Protein AF-A0A1S2M537-F1 (afdb_monomer)

InterPro domains:
  IPR012902 Prokaryotic N-terminal methylation site [PF07963] (6-30)
  IPR012902 Prokaryotic N-terminal methylation site [PS00409] (9-29)
  IPR012902 Prokaryotic N-terminal methylation site [TIGR02532] (8-31)
  IPR045584 Pilin-like [SSF54523] (12-102)

Sequence (146 aa):
MRKLLKNQKGLTLIELLAVIVILGIIAAIAVPSIGGIISKTEDKAIVAEAIQIINAAKLDRAANGAAMKWTHTGKDNSRKLEEYLEKVDQNNTNYTVTRNGVEFSISGHPAVQKIGGTVDGSVTEKELNDFARDGKKKESDPDPND

Radius of gyration: 25.84 Å; Cα contacts (8 Å, |Δi|>4): 159; chains: 1; bounding box: 63×73×62 Å

pLDDT: mean 80.35, std 13.06, range [47.56, 96.19]

Secondary structure (DSSP, 8-state):
---------PPPHHHHHHHHHHHHHHHHHHHHHHHHHHHHHHHHHHHHHHHHHHHHHHHHHHHHS--SEEEEETTEEES-GGGTSS----S---EEEEEETTEEEEESSTHHHHTT--TT-EEEHHHHHHHHHH-PPPPPPPPTT-

Mean predicted aligned error: 11.14 Å

Organism: NCBI:txid472963

Foldseek 3Di:
DDDPPDPPPDDDVVNVVVVVVVVVVCCVVVVVVVVVVVVLVVLLVLLVLVLQLQVLVVVCCVVVPDDFKWWQAAVDTPDPSVVSDDCPPPPGQTKMWGHDPHKIKMASRPNCVSLPHDNRDIDISVSSVCCNPPVHHDDDDPDPVD

Structure (mmCIF, N/CA/C/O backbone):
data_AF-A0A1S2M537-F1
#
_entry.id   AF-A0A1S2M537-F1
#
loop_
_atom_site.group_PDB
_atom_site.id
_atom_site.type_symbol
_atom_site.label_atom_id
_atom_site.label_alt_id
_atom_site.label_comp_id
_atom_site.label_asym_id
_atom_site.label_entity_id
_atom_site.label_seq_id
_atom_site.pdbx_PDB_ins_code
_atom_site.Cartn_x
_atom_site.Cartn_y
_atom_site.Cartn_z
_atom_site.occupancy
_atom_site.B_iso_or_equiv
_atom_site.auth_seq_id
_atom_site.auth_comp_id
_atom_site.auth_asym_id
_atom_site.auth_atom_id
_atom_site.pdbx_PDB_model_num
ATOM 1 N N . MET A 1 1 ? -46.185 45.364 28.331 1.00 47.56 1 MET A N 1
ATOM 2 C CA . MET A 1 1 ? -44.981 44.529 28.109 1.00 47.56 1 MET A CA 1
ATOM 3 C C . MET A 1 1 ? -45.239 43.122 28.639 1.00 47.56 1 MET A C 1
ATOM 5 O O . MET A 1 1 ? -45.442 42.970 29.836 1.00 47.56 1 MET A O 1
ATOM 9 N N . ARG A 1 2 ? -45.311 42.109 27.765 1.00 52.41 2 ARG A N 1
ATOM 10 C CA . ARG A 1 2 ? -45.508 40.701 28.155 1.00 52.41 2 ARG A CA 1
ATOM 11 C C . ARG A 1 2 ? -44.173 40.115 28.633 1.00 52.41 2 ARG A C 1
ATOM 13 O O . ARG A 1 2 ? -43.236 40.034 27.848 1.00 52.41 2 ARG A O 1
ATOM 20 N N . LYS A 1 3 ? -44.084 39.710 29.904 1.00 58.03 3 LYS A N 1
ATOM 21 C CA . LYS A 1 3 ? -42.948 38.935 30.427 1.00 58.03 3 LYS A CA 1
ATOM 22 C C . LYS A 1 3 ? -43.121 37.471 30.019 1.00 58.03 3 LYS A C 1
ATOM 24 O O . LYS A 1 3 ? -43.961 36.769 30.572 1.00 58.03 3 LYS A O 1
ATOM 29 N N . LEU A 1 4 ? -42.331 37.024 29.046 1.00 65.38 4 LEU A N 1
ATOM 30 C CA . LEU A 1 4 ? -42.136 35.606 28.745 1.00 65.38 4 LEU A CA 1
ATOM 31 C C . LEU A 1 4 ? -41.248 35.008 29.844 1.00 65.38 4 LEU A C 1
ATOM 33 O O . LEU A 1 4 ? -40.023 35.032 29.751 1.00 65.38 4 LEU A O 1
ATOM 37 N N . LEU A 1 5 ? -41.862 34.522 30.920 1.00 64.81 5 LEU A N 1
ATOM 38 C CA . LEU A 1 5 ? -41.173 33.726 31.933 1.00 64.81 5 LEU A CA 1
ATOM 39 C C . LEU A 1 5 ? -40.848 32.362 31.307 1.00 64.81 5 LEU A C 1
ATOM 41 O O . LEU A 1 5 ? -41.714 31.502 31.168 1.00 64.81 5 LEU A O 1
ATOM 45 N N . LYS A 1 6 ? -39.602 32.199 30.851 1.00 64.75 6 LYS A N 1
ATOM 46 C CA . LYS A 1 6 ? -39.071 30.925 30.357 1.00 64.75 6 LYS A CA 1
ATOM 47 C C . LYS A 1 6 ? -39.095 29.899 31.494 1.00 64.75 6 LYS A C 1
ATOM 49 O O . LYS A 1 6 ? -38.317 30.004 32.438 1.00 64.75 6 LYS A O 1
ATOM 54 N N . ASN A 1 7 ? -39.951 28.889 31.362 1.00 63.91 7 ASN A N 1
ATOM 55 C CA . ASN A 1 7 ? -39.901 27.664 32.157 1.00 63.91 7 ASN A CA 1
ATOM 56 C C . ASN A 1 7 ? -38.645 26.866 31.778 1.00 63.91 7 ASN A C 1
ATOM 58 O O . ASN A 1 7 ? -38.690 25.991 30.917 1.00 63.91 7 ASN A O 1
ATOM 62 N N . GLN A 1 8 ? -37.526 27.157 32.434 1.00 64.62 8 GLN A N 1
ATOM 63 C CA . GLN A 1 8 ? -36.365 26.269 32.468 1.00 64.62 8 GLN A CA 1
ATOM 64 C C . GLN A 1 8 ? -36.690 25.145 33.464 1.00 64.62 8 GLN A C 1
ATOM 66 O O . GLN A 1 8 ? -36.257 25.175 34.614 1.00 64.62 8 GLN A O 1
ATOM 71 N N . LYS A 1 9 ? -37.545 24.195 33.062 1.00 66.50 9 LYS A N 1
ATOM 72 C CA . LYS A 1 9 ? -37.724 22.951 33.819 1.00 66.50 9 LYS A CA 1
ATOM 73 C C . LYS A 1 9 ? -36.385 22.215 33.764 1.00 66.50 9 LYS A C 1
ATOM 75 O O . LYS A 1 9 ? -35.942 21.841 32.683 1.00 66.50 9 LYS A O 1
ATOM 80 N N . GLY A 1 10 ? -35.712 22.127 34.908 1.00 69.62 10 GLY A N 1
ATOM 81 C CA . GLY A 1 10 ? -34.400 21.506 35.023 1.00 69.62 10 GLY A CA 1
ATOM 82 C C . GLY A 1 10 ? -34.462 20.044 34.605 1.00 69.62 10 GLY A C 1
ATOM 83 O O . GLY A 1 10 ? -35.327 19.306 35.074 1.00 69.62 10 GLY A O 1
ATOM 84 N N . LEU A 1 11 ? -33.546 19.653 33.721 1.00 72.69 11 LEU A N 1
ATOM 85 C CA . LEU A 1 11 ? -33.248 18.253 33.453 1.00 72.69 11 LEU A CA 1
ATOM 86 C C . LEU A 1 11 ? -32.901 17.583 34.780 1.00 72.69 11 LEU A C 1
ATOM 88 O O . LEU A 1 11 ? -32.118 18.114 35.574 1.00 72.69 11 LEU A O 1
ATOM 92 N N . THR A 1 12 ? -33.505 16.435 35.039 1.00 87.25 12 THR A N 1
ATOM 93 C CA . THR A 1 12 ? -33.210 15.681 36.254 1.00 87.25 12 THR A CA 1
ATOM 94 C C . THR A 1 12 ? -31.877 14.947 36.088 1.00 87.25 12 THR A C 1
ATOM 96 O O . THR A 1 12 ? -31.519 14.522 34.989 1.00 87.25 12 THR A O 1
ATOM 99 N N . LEU A 1 13 ? -31.112 14.773 37.173 1.00 84.62 13 LEU A N 1
ATOM 100 C CA . LEU A 1 13 ? -29.830 14.048 37.112 1.00 84.62 13 LEU A CA 1
ATOM 101 C C . LEU A 1 13 ? -29.997 12.619 36.570 1.00 84.62 13 LEU A C 1
ATOM 103 O O . LEU A 1 13 ? -29.095 12.108 35.915 1.00 84.62 13 LEU A O 1
ATOM 107 N N . ILE A 1 14 ? -31.156 11.995 36.804 1.00 89.19 14 ILE A N 1
ATOM 108 C CA . ILE A 1 14 ? -31.469 10.648 36.318 1.00 89.19 14 ILE A CA 1
ATOM 109 C C . ILE A 1 14 ? -31.624 10.590 34.792 1.00 89.19 14 ILE A C 1
ATOM 111 O O . ILE A 1 14 ? -31.182 9.622 34.177 1.00 89.19 14 ILE A O 1
ATOM 115 N N . GLU A 1 15 ? -32.179 11.629 34.163 1.00 87.12 15 GLU A N 1
ATOM 116 C CA . GLU A 1 15 ? -32.282 11.703 32.700 1.00 87.12 15 GLU A CA 1
ATOM 117 C C . GLU A 1 15 ? -30.897 11.815 32.060 1.00 87.12 15 GLU A C 1
ATOM 119 O O . GLU A 1 15 ? -30.605 11.111 31.096 1.00 87.12 15 GLU A O 1
ATOM 124 N N . LEU A 1 16 ? -30.008 12.633 32.634 1.00 90.00 16 LEU A N 1
ATOM 125 C CA . LEU A 1 16 ? -28.621 12.714 32.170 1.00 90.00 16 LEU A CA 1
ATOM 126 C C . LEU A 1 16 ? -27.849 11.415 32.439 1.00 90.00 16 LEU A C 1
ATOM 128 O O . LEU A 1 16 ? -27.062 10.991 31.592 1.00 90.00 16 LEU A O 1
ATOM 132 N N . LEU A 1 17 ? -28.109 10.751 33.570 1.00 92.06 17 LEU A N 1
ATOM 133 C CA . LEU A 1 17 ? -27.485 9.476 33.924 1.00 92.06 17 LEU A CA 1
ATOM 134 C C . LEU A 1 17 ? -27.846 8.367 32.926 1.00 92.06 17 LEU A C 1
ATOM 136 O O . LEU A 1 17 ? -26.967 7.640 32.467 1.00 92.06 17 LEU A O 1
ATOM 140 N N . ALA A 1 18 ? -29.121 8.251 32.552 1.00 92.94 18 ALA A N 1
ATOM 141 C CA . ALA A 1 18 ? -29.563 7.246 31.588 1.00 92.94 18 ALA A CA 1
ATOM 142 C C . ALA A 1 18 ? -28.876 7.421 30.220 1.00 92.94 18 ALA A C 1
ATOM 144 O O . ALA A 1 18 ? -28.450 6.439 29.610 1.00 92.94 18 ALA A O 1
ATOM 145 N N . VAL A 1 19 ? -28.696 8.666 29.763 1.00 94.00 19 VAL A N 1
ATOM 146 C CA . VAL A 1 19 ? -28.034 8.966 28.484 1.00 94.00 19 VAL A CA 1
ATOM 147 C C . VAL A 1 19 ? -26.562 8.555 28.503 1.00 94.00 19 VAL A C 1
ATOM 149 O O . VAL A 1 19 ? -26.112 7.882 27.576 1.00 94.00 19 VAL A O 1
ATOM 152 N N . ILE A 1 20 ? -25.807 8.904 29.551 1.00 94.31 20 ILE A N 1
ATOM 153 C CA . ILE A 1 20 ? -24.379 8.550 29.614 1.00 94.31 20 ILE A CA 1
ATOM 154 C C . ILE A 1 20 ? -24.157 7.039 29.733 1.00 94.31 20 ILE A C 1
ATOM 156 O O . ILE A 1 20 ? -23.187 6.529 29.179 1.00 94.31 20 ILE A O 1
ATOM 160 N N . VAL A 1 21 ? -25.069 6.309 30.387 1.00 95.81 21 VAL A N 1
ATOM 161 C CA . VAL A 1 21 ? -25.016 4.840 30.463 1.00 95.81 21 VAL A CA 1
ATOM 162 C C . VAL A 1 21 ? -25.194 4.227 29.075 1.00 95.81 21 VAL A C 1
ATOM 164 O O . VAL A 1 21 ? -24.395 3.384 28.672 1.00 95.81 21 VAL A O 1
ATOM 167 N N . ILE A 1 22 ? -26.195 4.680 28.313 1.00 96.19 22 ILE A N 1
ATOM 168 C CA . ILE A 1 22 ? -26.430 4.193 26.947 1.00 96.19 22 ILE A CA 1
ATOM 169 C C . ILE A 1 22 ? -25.237 4.533 26.038 1.00 96.19 22 ILE A C 1
ATOM 171 O O . ILE A 1 22 ? -24.748 3.657 25.324 1.00 96.19 22 ILE A O 1
ATOM 175 N N . LEU A 1 23 ? -24.718 5.768 26.099 1.00 95.56 23 LEU A N 1
ATOM 176 C CA . LEU A 1 23 ? -23.523 6.170 25.345 1.00 95.56 23 LEU A CA 1
ATOM 177 C C . LEU A 1 23 ? -22.294 5.330 25.724 1.00 95.56 23 LEU A C 1
ATOM 179 O O . LEU A 1 23 ? -21.528 4.955 24.839 1.00 95.56 23 LEU A O 1
ATOM 183 N N . GLY A 1 24 ? -22.128 4.989 27.005 1.00 96.06 24 GLY A N 1
ATOM 184 C CA . GLY A 1 24 ? -21.046 4.132 27.490 1.00 96.06 24 GLY A CA 1
ATOM 185 C C . GLY A 1 24 ? -21.098 2.715 26.915 1.00 96.06 24 GLY A C 1
ATOM 186 O O . GLY A 1 24 ? -20.076 2.201 26.466 1.00 96.06 24 GLY A O 1
ATOM 187 N N . ILE A 1 25 ? -22.288 2.105 26.857 1.00 95.75 25 ILE A N 1
ATOM 188 C CA . ILE A 1 25 ? -22.478 0.768 26.267 1.00 95.75 25 ILE A CA 1
ATOM 189 C C . ILE A 1 25 ? -22.177 0.789 24.762 1.00 95.75 25 ILE A C 1
ATOM 191 O O . ILE A 1 25 ? -21.454 -0.076 24.267 1.00 95.75 25 ILE A O 1
ATOM 195 N N . ILE A 1 26 ? -22.688 1.791 24.035 1.00 94.56 26 ILE A N 1
ATOM 196 C CA . ILE A 1 26 ? -22.423 1.944 22.595 1.00 94.56 26 ILE A CA 1
ATOM 197 C C . ILE A 1 26 ? -20.922 2.140 22.348 1.00 94.56 26 ILE A C 1
ATOM 199 O O . ILE A 1 26 ? -20.349 1.467 21.491 1.00 94.56 26 ILE A O 1
ATOM 203 N N . ALA A 1 27 ? 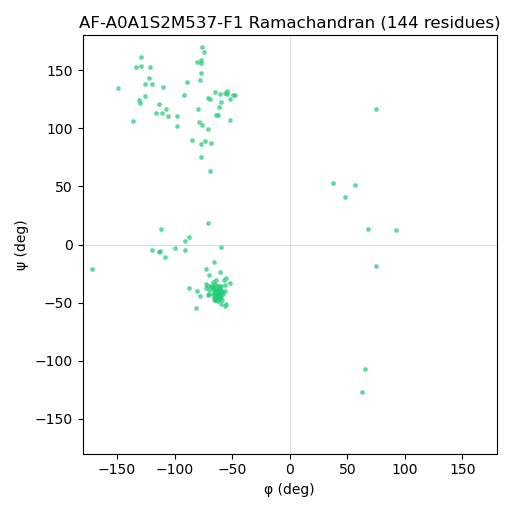-20.267 3.016 23.117 1.00 91.75 27 ALA A N 1
ATOM 204 C CA . ALA A 1 27 ? -18.839 3.288 22.983 1.00 91.75 27 ALA A CA 1
ATOM 205 C C . ALA A 1 27 ? -17.983 2.035 23.237 1.00 91.75 27 ALA A C 1
ATOM 207 O O . ALA A 1 27 ? -17.038 1.785 22.488 1.00 91.75 27 ALA A O 1
ATOM 208 N N . ALA A 1 28 ? -18.340 1.215 24.231 1.00 91.56 28 ALA A N 1
ATOM 209 C CA . ALA A 1 28 ? -17.612 -0.009 24.563 1.00 91.56 28 ALA A CA 1
ATOM 210 C C . ALA A 1 28 ? -17.555 -1.023 23.402 1.00 91.56 28 ALA A C 1
ATOM 212 O O . ALA A 1 28 ? -16.533 -1.680 23.219 1.00 91.56 28 ALA A O 1
ATOM 213 N N . ILE A 1 29 ? -18.617 -1.133 22.593 1.00 89.62 29 ILE A N 1
ATOM 214 C CA . ILE A 1 29 ? -18.672 -2.048 21.435 1.00 89.62 29 ILE A CA 1
ATOM 215 C C . ILE A 1 29 ? -18.101 -1.384 20.169 1.00 89.62 29 ILE A C 1
ATOM 217 O O . ILE A 1 29 ? -17.435 -2.031 19.353 1.00 89.62 29 ILE A O 1
ATOM 221 N N . ALA A 1 30 ? -18.351 -0.084 19.995 1.00 85.00 30 ALA A N 1
ATOM 222 C CA . ALA A 1 30 ? -17.973 0.649 18.791 1.00 85.00 30 ALA A CA 1
ATOM 223 C C . ALA A 1 30 ? -16.454 0.858 18.668 1.00 85.00 30 ALA A C 1
ATOM 225 O O . ALA A 1 30 ? -15.896 0.644 17.592 1.00 85.00 30 ALA A O 1
ATOM 226 N N . VAL A 1 31 ? -15.770 1.232 19.756 1.00 83.94 31 VAL A N 1
ATOM 227 C CA . VAL A 1 31 ? -14.328 1.547 19.751 1.00 83.94 31 VAL A CA 1
ATOM 228 C C . VAL A 1 31 ? -13.450 0.400 19.216 1.00 83.94 31 VAL A C 1
ATOM 230 O O . VAL A 1 31 ? -12.691 0.650 18.276 1.00 83.94 31 VAL A O 1
ATOM 233 N N . PRO A 1 32 ? -13.541 -0.850 19.720 1.00 82.38 32 PRO A N 1
ATOM 234 C CA . PRO A 1 32 ? -12.703 -1.940 19.209 1.00 82.38 32 PRO A CA 1
ATOM 235 C C . PRO A 1 32 ? -12.997 -2.282 17.739 1.00 82.38 32 PRO A C 1
ATOM 237 O O . PRO A 1 32 ? -12.090 -2.666 17.002 1.00 82.38 32 PRO A O 1
ATOM 240 N N . SER A 1 33 ? -14.240 -2.096 17.285 1.00 79.44 33 SER A N 1
ATOM 241 C CA . SER A 1 33 ? -14.658 -2.412 15.913 1.00 79.44 33 SER A CA 1
ATOM 242 C C . SER A 1 33 ? -14.116 -1.416 14.878 1.00 79.44 33 SER A C 1
ATOM 244 O O . SER A 1 33 ? -13.788 -1.802 13.757 1.00 79.44 33 SER A O 1
ATOM 246 N N . ILE A 1 34 ? -13.984 -0.137 15.246 1.00 81.69 34 ILE A N 1
ATOM 247 C CA . ILE A 1 34 ? -13.518 0.930 14.347 1.00 81.69 34 ILE A CA 1
ATOM 248 C C . ILE A 1 34 ? -12.010 0.813 14.066 1.00 81.69 34 ILE A C 1
ATOM 250 O O . ILE A 1 34 ? -11.586 0.998 12.925 1.00 81.69 34 ILE A O 1
ATOM 254 N N . GLY A 1 35 ? -11.199 0.432 15.061 1.00 80.94 35 GLY A N 1
ATOM 255 C CA . GLY A 1 35 ? -9.741 0.336 14.905 1.00 80.94 35 GLY A CA 1
ATOM 256 C C . GLY A 1 35 ? -9.293 -0.653 13.819 1.00 80.94 35 GLY A C 1
ATOM 257 O O . GLY A 1 35 ? -8.419 -0.339 13.015 1.00 80.94 35 GLY A O 1
ATOM 258 N N . GLY A 1 36 ? -9.935 -1.823 13.733 1.00 81.00 36 GLY A N 1
ATOM 259 C CA . GLY A 1 36 ? -9.608 -2.833 12.716 1.00 81.00 36 GLY A CA 1
ATOM 260 C C . GLY A 1 36 ? -10.064 -2.481 11.293 1.00 81.00 36 GLY A C 1
ATOM 261 O O . GLY A 1 36 ? -9.540 -3.031 10.326 1.00 81.00 36 GLY A O 1
ATOM 262 N N . ILE A 1 37 ? -11.047 -1.586 11.143 1.00 83.31 37 ILE A N 1
ATOM 263 C CA . ILE A 1 37 ? -11.505 -1.097 9.832 1.00 83.31 37 ILE A CA 1
ATOM 264 C C . ILE A 1 37 ? -10.564 -0.002 9.326 1.00 83.31 37 ILE A C 1
ATOM 266 O O . ILE A 1 37 ? -10.227 0.011 8.140 1.00 83.31 37 ILE A O 1
ATOM 270 N N . ILE A 1 38 ? -10.114 0.882 10.222 1.00 84.31 38 ILE A N 1
ATOM 271 C CA . ILE A 1 38 ? -9.154 1.942 9.898 1.00 84.31 38 ILE A CA 1
ATOM 272 C C . ILE A 1 38 ? -7.856 1.328 9.373 1.00 84.31 38 ILE A C 1
ATOM 274 O O . ILE A 1 38 ? -7.461 1.657 8.260 1.00 84.31 38 ILE A O 1
ATOM 278 N N . SER A 1 39 ? -7.266 0.361 10.084 1.00 85.56 39 SER A N 1
ATOM 279 C CA . SER A 1 39 ? -6.004 -0.260 9.653 1.00 85.56 39 SER A CA 1
ATOM 280 C C . SER A 1 39 ? -6.103 -0.930 8.278 1.00 85.56 39 SER A C 1
ATOM 282 O O . SER A 1 39 ? -5.227 -0.762 7.437 1.00 85.56 39 SER A O 1
ATOM 284 N N . LYS A 1 40 ? -7.211 -1.625 7.988 1.00 85.81 40 LYS A N 1
ATOM 285 C CA . LYS A 1 40 ? -7.461 -2.204 6.655 1.00 85.81 40 LYS A CA 1
ATOM 286 C C . LYS A 1 40 ? -7.621 -1.140 5.570 1.00 85.81 40 LYS A C 1
ATOM 288 O O . LYS A 1 40 ? -7.269 -1.386 4.420 1.00 85.81 40 LYS A O 1
ATOM 293 N N . THR A 1 41 ? -8.202 0.006 5.913 1.00 87.62 41 THR A N 1
ATOM 294 C CA . THR A 1 41 ? -8.371 1.130 4.985 1.00 87.62 41 THR A CA 1
ATOM 295 C C . THR A 1 41 ? -7.022 1.777 4.682 1.00 87.62 41 THR A C 1
ATOM 297 O O . THR A 1 41 ? -6.727 2.025 3.516 1.00 87.62 41 THR A O 1
ATOM 300 N N . GLU A 1 42 ? -6.180 1.964 5.699 1.00 88.12 42 GLU A N 1
ATOM 301 C CA . GLU A 1 42 ? -4.801 2.446 5.552 1.00 88.12 42 GLU A CA 1
ATOM 302 C C . GLU A 1 42 ? -3.956 1.486 4.707 1.00 88.12 42 GLU A C 1
ATOM 304 O O . GLU A 1 42 ? -3.317 1.911 3.748 1.00 88.12 42 GLU A O 1
ATOM 309 N N . ASP A 1 43 ? -4.014 0.179 4.981 1.00 89.19 43 ASP A N 1
ATOM 310 C CA . ASP A 1 43 ? -3.281 -0.830 4.208 1.00 89.19 43 ASP A CA 1
ATOM 311 C C . ASP A 1 43 ? -3.689 -0.816 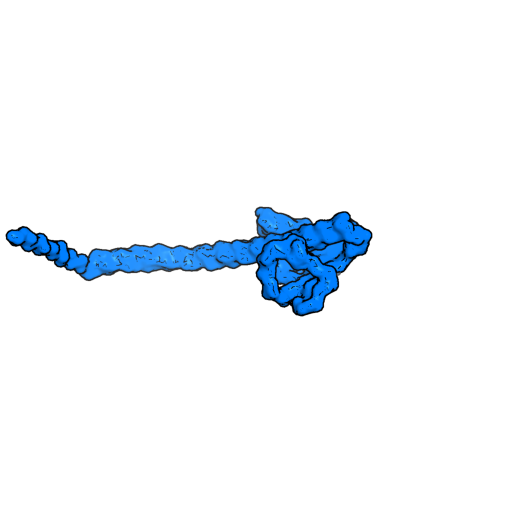2.724 1.00 89.19 43 ASP A C 1
ATOM 313 O O . ASP A 1 43 ? -2.839 -0.886 1.835 1.00 89.19 43 ASP A O 1
ATOM 317 N N . LYS A 1 44 ? -4.991 -0.682 2.437 1.00 88.94 44 LYS A N 1
ATOM 318 C CA . LYS A 1 44 ? -5.494 -0.548 1.062 1.00 88.94 44 LYS A CA 1
ATOM 319 C C . LYS A 1 44 ? -5.046 0.751 0.399 1.00 88.94 44 LYS A C 1
ATOM 321 O O . LYS A 1 44 ? -4.752 0.727 -0.794 1.00 88.94 44 LYS A O 1
ATOM 326 N N . ALA A 1 45 ? -4.986 1.857 1.140 1.00 89.00 45 ALA A N 1
ATOM 327 C CA . ALA A 1 45 ? -4.501 3.132 0.622 1.00 89.00 45 ALA A CA 1
ATOM 328 C C . ALA A 1 45 ? -3.019 3.040 0.222 1.00 89.00 45 ALA A C 1
ATOM 330 O O . ALA A 1 45 ? -2.674 3.400 -0.900 1.00 89.00 45 ALA A O 1
ATOM 331 N N . ILE A 1 46 ? -2.181 2.443 1.077 1.00 89.44 46 ILE A N 1
ATOM 332 C CA . ILE A 1 46 ? -0.753 2.199 0.805 1.00 89.44 46 ILE A CA 1
ATOM 333 C C . ILE A 1 46 ? -0.564 1.318 -0.442 1.00 89.44 46 ILE A C 1
ATOM 335 O O . ILE A 1 46 ? 0.328 1.544 -1.259 1.00 89.44 46 ILE A O 1
ATOM 339 N N . VAL A 1 47 ? -1.390 0.283 -0.616 1.00 90.69 47 VAL A N 1
ATOM 340 C CA . VAL A 1 47 ? -1.314 -0.578 -1.808 1.00 90.69 47 VAL A CA 1
ATOM 341 C C . VAL A 1 47 ? -1.784 0.157 -3.065 1.00 90.69 47 VAL A C 1
ATOM 343 O O . VAL A 1 47 ? -1.164 0.019 -4.120 1.00 90.69 47 VAL A O 1
ATOM 346 N N . ALA A 1 48 ? -2.836 0.970 -2.967 1.00 90.12 48 ALA A N 1
ATOM 347 C CA . ALA A 1 48 ? -3.309 1.789 -4.079 1.00 90.12 48 ALA A CA 1
ATOM 348 C C . ALA A 1 48 ? -2.249 2.806 -4.533 1.00 90.12 48 ALA A C 1
ATOM 350 O O . ALA A 1 48 ? -2.054 2.986 -5.733 1.00 90.12 48 ALA A O 1
ATOM 351 N N . GLU A 1 49 ? -1.527 3.410 -3.592 1.00 88.75 49 GLU A N 1
ATOM 352 C CA . GLU A 1 49 ? -0.391 4.293 -3.864 1.00 88.75 49 GLU A CA 1
ATOM 353 C C . GLU A 1 49 ? 0.708 3.571 -4.659 1.00 88.75 49 GLU A C 1
ATOM 355 O O . GLU A 1 49 ? 1.129 4.046 -5.713 1.00 88.75 49 GLU A O 1
ATOM 360 N N . ALA A 1 50 ? 1.100 2.364 -4.240 1.00 89.88 50 ALA A N 1
ATOM 361 C CA . ALA A 1 50 ? 2.077 1.558 -4.974 1.00 89.88 50 ALA A CA 1
ATOM 362 C C . ALA A 1 50 ? 1.636 1.253 -6.420 1.00 89.88 50 ALA A C 1
ATOM 364 O O . ALA A 1 50 ? 2.446 1.314 -7.348 1.00 89.88 50 ALA A O 1
ATOM 365 N N . ILE A 1 51 ? 0.346 0.966 -6.633 1.00 91.56 51 ILE A N 1
ATOM 366 C CA . ILE A 1 51 ? -0.227 0.752 -7.972 1.00 91.56 51 ILE A CA 1
ATOM 367 C C . ILE A 1 51 ? -0.158 2.040 -8.806 1.00 91.56 51 ILE A C 1
ATOM 369 O O . ILE A 1 51 ? 0.197 1.991 -9.985 1.00 91.56 51 ILE A O 1
ATOM 373 N N . GLN A 1 52 ? -0.453 3.201 -8.215 1.00 90.31 52 GLN A N 1
ATOM 374 C CA . GLN A 1 52 ? -0.329 4.495 -8.895 1.00 90.31 52 GLN A CA 1
ATOM 375 C C . GLN A 1 52 ? 1.119 4.780 -9.312 1.00 90.31 52 GLN A C 1
ATOM 377 O O . GLN A 1 52 ? 1.351 5.176 -10.454 1.00 90.31 52 GLN A O 1
ATOM 382 N N . ILE A 1 53 ? 2.094 4.496 -8.444 1.00 89.44 53 ILE A N 1
ATOM 383 C CA . ILE A 1 53 ? 3.529 4.625 -8.744 1.00 89.44 53 ILE A CA 1
ATOM 384 C C . ILE A 1 53 ? 3.928 3.729 -9.929 1.00 89.44 53 ILE A C 1
ATOM 386 O O . ILE A 1 53 ? 4.609 4.180 -10.854 1.00 89.44 53 ILE A O 1
ATOM 390 N N . ILE A 1 54 ? 3.468 2.474 -9.959 1.00 90.94 54 ILE A N 1
ATOM 391 C CA . ILE A 1 54 ? 3.705 1.568 -11.095 1.00 90.94 54 ILE A CA 1
ATOM 392 C C . ILE A 1 54 ? 3.056 2.108 -12.379 1.00 90.94 54 ILE A C 1
ATOM 394 O O . ILE A 1 54 ? 3.669 2.061 -13.448 1.00 90.94 54 ILE A O 1
ATOM 398 N N . ASN A 1 55 ? 1.842 2.654 -12.297 1.00 91.38 55 ASN A N 1
ATOM 399 C CA . ASN A 1 55 ? 1.159 3.244 -13.449 1.00 91.38 55 ASN A CA 1
ATOM 400 C C . ASN A 1 55 ? 1.894 4.475 -13.993 1.00 91.38 55 ASN A C 1
ATOM 402 O O . ASN A 1 55 ? 2.020 4.615 -15.211 1.00 91.38 55 ASN A O 1
ATOM 406 N N . ALA A 1 56 ? 2.452 5.315 -13.122 1.00 88.88 56 ALA A N 1
ATOM 407 C CA . ALA A 1 56 ? 3.321 6.416 -13.524 1.00 88.88 56 ALA A CA 1
ATOM 408 C C . ALA A 1 56 ? 4.571 5.904 -14.259 1.00 88.88 56 ALA A C 1
ATOM 410 O O . ALA A 1 56 ? 4.913 6.412 -15.326 1.00 88.88 56 ALA A O 1
ATOM 411 N N . ALA A 1 57 ? 5.215 4.845 -13.754 1.00 89.38 57 ALA A N 1
ATOM 412 C CA . ALA A 1 57 ? 6.362 4.221 -14.421 1.00 89.38 57 ALA A CA 1
ATOM 413 C C . ALA A 1 57 ? 6.004 3.648 -15.801 1.00 89.38 57 ALA A C 1
ATOM 415 O O . ALA A 1 57 ? 6.763 3.786 -16.763 1.00 89.38 57 ALA A O 1
ATOM 416 N N . LYS A 1 58 ? 4.820 3.043 -15.937 1.00 90.12 58 LYS A N 1
ATOM 417 C CA . LYS A 1 58 ? 4.299 2.588 -17.232 1.00 90.12 58 LYS A CA 1
ATOM 418 C C . LYS A 1 58 ? 4.087 3.741 -18.205 1.00 90.12 58 LYS A C 1
ATOM 420 O O . LYS A 1 58 ? 4.445 3.599 -19.375 1.00 90.12 58 LYS A O 1
ATOM 425 N N . LEU A 1 59 ? 3.520 4.849 -17.735 1.00 89.06 59 LEU A N 1
ATOM 426 C CA . LEU A 1 59 ? 3.261 6.031 -18.550 1.00 89.06 59 LEU A CA 1
ATOM 427 C C . LEU A 1 59 ? 4.568 6.675 -19.025 1.00 89.06 59 LEU A C 1
ATOM 429 O O . LEU A 1 59 ? 4.729 6.895 -20.223 1.00 89.06 59 LEU A O 1
ATOM 433 N N . ASP A 1 60 ? 5.537 6.862 -18.125 1.00 87.31 60 ASP A N 1
ATOM 434 C CA . ASP A 1 60 ? 6.873 7.345 -18.486 1.00 87.31 60 ASP A CA 1
ATOM 435 C C . ASP A 1 60 ? 7.544 6.415 -19.504 1.00 87.31 60 ASP A C 1
ATOM 437 O O . ASP A 1 60 ? 8.104 6.868 -20.501 1.00 87.31 60 ASP A O 1
ATOM 441 N N . ARG A 1 61 ? 7.434 5.093 -19.320 1.00 87.38 61 ARG A N 1
ATOM 442 C CA . ARG A 1 61 ? 7.970 4.136 -20.294 1.00 87.38 61 ARG A CA 1
ATOM 443 C C . ARG A 1 61 ? 7.292 4.252 -21.655 1.00 87.38 61 ARG A C 1
ATOM 445 O O . ARG A 1 61 ? 7.972 4.106 -22.667 1.00 87.38 61 ARG A O 1
ATOM 452 N N . ALA A 1 62 ? 5.978 4.453 -21.689 1.00 88.38 62 ALA A N 1
ATOM 453 C CA . ALA A 1 62 ? 5.235 4.613 -22.932 1.00 88.38 62 ALA A CA 1
ATOM 454 C C . ALA A 1 62 ? 5.619 5.912 -23.661 1.00 88.38 62 ALA A C 1
ATOM 456 O O . ALA A 1 62 ? 5.710 5.904 -24.885 1.00 88.38 62 ALA A O 1
ATOM 457 N N . ALA A 1 63 ? 5.894 6.989 -22.919 1.00 86.62 63 ALA A N 1
ATOM 458 C CA . ALA A 1 63 ? 6.290 8.283 -23.470 1.00 86.62 63 ALA A CA 1
ATOM 459 C C . ALA A 1 63 ? 7.766 8.332 -23.911 1.00 86.62 63 ALA A C 1
ATOM 461 O O . ALA A 1 63 ? 8.072 8.826 -24.993 1.00 86.62 63 ALA A O 1
ATOM 462 N N . ASN A 1 64 ? 8.679 7.801 -23.090 1.00 83.81 64 ASN A N 1
ATOM 463 C CA . ASN A 1 64 ? 10.130 7.999 -23.219 1.00 83.81 64 ASN A CA 1
ATOM 464 C C . ASN A 1 64 ? 10.915 6.724 -23.589 1.00 83.81 64 ASN A C 1
ATOM 466 O O . ASN A 1 64 ? 12.121 6.783 -23.819 1.00 83.81 64 ASN A O 1
ATOM 470 N N . GLY A 1 65 ? 10.252 5.564 -23.643 1.00 73.81 65 GLY A N 1
ATOM 471 C CA . GLY A 1 65 ? 10.678 4.398 -24.423 1.00 73.81 65 GLY A CA 1
ATOM 472 C C . GLY A 1 65 ? 12.078 3.835 -24.153 1.00 73.81 65 GLY A C 1
ATOM 473 O O . GLY A 1 65 ? 12.820 3.634 -25.101 1.00 73.81 65 GLY A O 1
ATOM 474 N N . ALA A 1 66 ? 12.456 3.548 -22.902 1.00 78.62 66 ALA A N 1
ATOM 475 C CA . ALA A 1 66 ? 13.695 2.795 -22.592 1.00 78.62 66 ALA A CA 1
ATOM 476 C C . ALA A 1 66 ? 13.837 2.405 -21.114 1.00 78.62 66 ALA A C 1
ATOM 478 O O . ALA A 1 66 ? 14.610 1.512 -20.768 1.00 78.62 66 ALA A O 1
ATOM 479 N N . ALA A 1 67 ? 13.135 3.103 -20.224 1.00 84.38 67 ALA A N 1
ATOM 480 C CA . ALA A 1 67 ? 13.277 2.918 -18.792 1.00 84.38 67 ALA A CA 1
ATOM 481 C C . ALA A 1 67 ? 12.828 1.512 -18.350 1.00 84.38 67 ALA A C 1
ATOM 483 O O . ALA A 1 67 ? 11.754 1.034 -18.726 1.00 84.38 67 ALA A O 1
ATOM 484 N N . MET A 1 68 ? 13.676 0.864 -17.550 1.00 87.44 68 MET A N 1
ATOM 485 C CA . MET A 1 68 ? 13.385 -0.411 -16.877 1.00 87.44 68 MET A CA 1
ATOM 486 C C . MET A 1 68 ? 13.463 -0.288 -15.353 1.00 87.44 68 MET A C 1
ATOM 488 O O . MET A 1 68 ? 13.181 -1.251 -14.645 1.00 87.44 68 MET A O 1
ATOM 492 N N . LYS A 1 69 ? 13.867 0.881 -14.848 1.00 89.94 69 LYS A N 1
ATOM 493 C CA . LYS A 1 69 ? 14.033 1.157 -13.427 1.00 89.94 69 LYS A CA 1
ATOM 494 C C . LYS A 1 69 ? 13.751 2.631 -13.146 1.00 89.94 69 LYS A C 1
ATOM 496 O O . LYS A 1 69 ? 14.256 3.490 -13.872 1.00 89.94 69 LYS A O 1
ATOM 501 N N . TRP A 1 70 ? 12.980 2.891 -12.098 1.00 89.31 70 TRP A N 1
ATOM 502 C CA . TRP A 1 70 ? 12.671 4.218 -11.570 1.00 89.31 70 TRP A CA 1
ATOM 503 C C . TRP A 1 70 ? 12.906 4.180 -10.074 1.00 89.31 70 TRP A C 1
ATOM 505 O O . TRP A 1 70 ? 12.351 3.317 -9.397 1.00 89.31 70 TRP A O 1
ATOM 515 N N . THR A 1 71 ? 13.745 5.074 -9.569 1.00 86.38 71 THR A N 1
ATOM 516 C CA . THR A 1 71 ? 14.103 5.097 -8.151 1.00 86.38 71 THR A CA 1
ATOM 517 C C . THR A 1 71 ? 13.823 6.477 -7.590 1.00 86.38 71 THR A C 1
ATOM 519 O O . THR A 1 71 ? 14.305 7.478 -8.123 1.00 86.38 71 THR A O 1
ATOM 522 N N . HIS A 1 72 ? 13.078 6.491 -6.494 1.00 83.25 72 HIS A N 1
ATOM 523 C CA . HIS A 1 72 ? 12.887 7.640 -5.632 1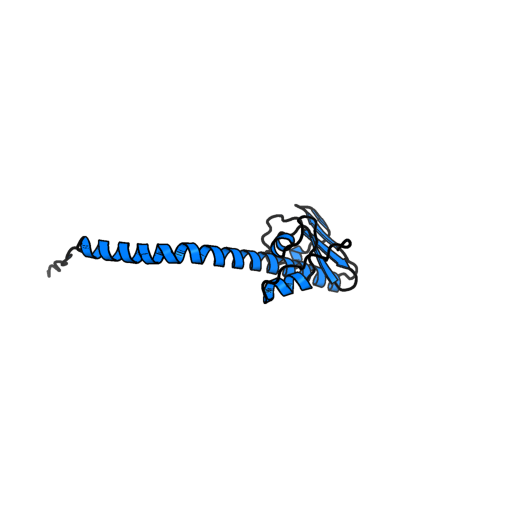.00 83.25 72 HIS A CA 1
ATOM 524 C C . HIS A 1 72 ? 13.663 7.375 -4.341 1.00 83.25 72 HIS A C 1
ATOM 526 O O . HIS A 1 72 ? 13.360 6.407 -3.642 1.00 83.25 72 HIS A O 1
ATOM 532 N N . THR A 1 73 ? 14.672 8.196 -4.046 1.00 79.50 73 THR A N 1
ATOM 533 C CA . THR A 1 73 ? 15.433 8.121 -2.794 1.00 79.50 73 THR A CA 1
ATOM 534 C C . THR A 1 73 ? 15.641 9.526 -2.248 1.00 79.50 73 THR A C 1
ATOM 536 O O . THR A 1 73 ? 16.484 10.271 -2.746 1.00 79.50 73 THR A O 1
ATOM 539 N N . GLY A 1 74 ? 14.933 9.914 -1.189 1.00 70.19 74 GLY A N 1
ATOM 540 C CA . GLY A 1 74 ? 15.143 11.244 -0.622 1.00 70.19 74 GLY A CA 1
ATOM 541 C C . GLY A 1 74 ? 14.788 12.371 -1.596 1.00 70.19 74 GLY A C 1
ATOM 542 O O . GLY A 1 74 ? 13.697 12.442 -2.149 1.00 70.19 74 GLY A O 1
ATOM 543 N N . LYS A 1 75 ? 15.747 13.282 -1.796 1.00 58.97 75 LYS A N 1
ATOM 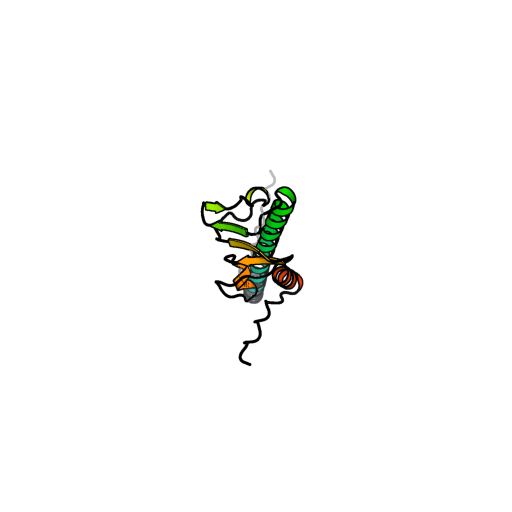544 C CA . LYS A 1 75 ? 15.673 14.356 -2.803 1.00 58.97 75 LYS A CA 1
ATOM 545 C C . LYS A 1 75 ? 16.276 13.946 -4.154 1.00 58.97 75 LYS A C 1
ATOM 547 O O . LYS A 1 75 ? 16.219 14.734 -5.099 1.00 58.97 75 LYS A O 1
ATOM 552 N N . ASP A 1 76 ? 16.861 12.752 -4.234 1.00 55.44 76 ASP A N 1
ATOM 553 C CA . ASP A 1 76 ? 17.537 12.238 -5.417 1.00 55.44 76 ASP A CA 1
ATOM 554 C C . ASP A 1 76 ? 16.583 11.324 -6.195 1.00 55.44 76 ASP A C 1
ATOM 556 O O . ASP A 1 76 ? 16.356 10.160 -5.854 1.00 55.44 76 ASP A O 1
ATOM 560 N N . ASN A 1 77 ? 16.027 11.867 -7.280 1.00 61.94 77 ASN A N 1
ATOM 561 C CA . ASN A 1 77 ? 15.058 11.167 -8.123 1.00 61.94 77 ASN A CA 1
ATOM 562 C C . ASN A 1 77 ? 15.715 10.742 -9.435 1.00 61.94 77 ASN A C 1
ATOM 564 O O . ASN A 1 77 ? 16.009 11.564 -10.309 1.00 61.94 77 ASN A O 1
ATOM 568 N N . SER A 1 78 ? 15.906 9.435 -9.604 1.00 58.03 78 SER A N 1
ATOM 569 C CA . SER A 1 78 ? 16.317 8.853 -10.881 1.00 58.03 78 SER A CA 1
ATOM 570 C C . SER A 1 78 ? 15.064 8.633 -11.733 1.00 58.03 78 SER A C 1
ATOM 572 O O . SER A 1 78 ? 14.449 7.570 -11.667 1.00 58.03 78 SER A O 1
ATOM 574 N N . ARG A 1 79 ? 14.722 9.662 -12.526 1.00 63.53 79 ARG A N 1
ATOM 575 C CA . ARG A 1 79 ? 13.463 9.890 -13.273 1.00 63.53 79 ARG A CA 1
ATOM 576 C C . ARG A 1 79 ? 12.297 10.326 -12.388 1.00 63.53 79 ARG A C 1
ATOM 578 O O . ARG A 1 79 ? 11.834 9.584 -11.531 1.00 63.53 79 ARG A O 1
ATOM 585 N N . LYS A 1 80 ? 11.825 11.549 -12.638 1.00 64.19 80 LYS A N 1
ATOM 586 C CA . LYS A 1 80 ? 10.783 12.200 -11.850 1.00 64.19 80 LYS A CA 1
ATOM 587 C C . LYS A 1 80 ? 9.406 11.640 -12.192 1.00 64.19 80 LYS A C 1
ATOM 589 O O . LYS A 1 80 ? 8.707 12.181 -13.042 1.00 64.19 80 LYS A O 1
ATOM 594 N N . LEU A 1 81 ? 9.016 10.548 -11.539 1.00 69.88 81 LEU A N 1
ATOM 595 C CA . LEU A 1 81 ? 7.637 10.055 -11.612 1.00 69.88 81 LEU A CA 1
ATOM 596 C C . LEU A 1 81 ? 6.651 11.030 -10.962 1.00 69.88 81 LEU A C 1
ATOM 598 O O . LEU A 1 81 ? 5.457 10.942 -11.221 1.00 69.88 81 LEU A O 1
ATOM 602 N N . GLU A 1 82 ? 7.145 11.992 -10.178 1.00 64.88 82 GLU A N 1
ATOM 603 C CA . GLU A 1 82 ? 6.332 13.004 -9.503 1.00 64.88 82 GLU A CA 1
ATOM 604 C C . GLU A 1 82 ? 5.530 13.882 -10.474 1.00 64.88 82 GLU A C 1
ATOM 606 O O . GLU A 1 82 ? 4.505 14.424 -10.083 1.00 64.88 82 GLU A O 1
ATOM 611 N N . GLU A 1 83 ? 5.954 14.008 -11.738 1.00 63.19 83 GLU A N 1
ATOM 612 C CA . GLU A 1 83 ? 5.182 14.721 -12.768 1.00 63.19 83 GLU A CA 1
ATOM 613 C C . GLU A 1 83 ? 3.905 13.964 -13.172 1.00 63.19 83 GLU A C 1
ATOM 615 O O . GLU A 1 83 ? 2.913 14.569 -13.570 1.00 63.19 83 GLU A O 1
ATOM 620 N N . TYR A 1 84 ? 3.910 12.640 -13.017 1.00 69.69 84 TYR A N 1
ATOM 621 C CA . TYR A 1 84 ? 2.790 11.756 -13.339 1.00 69.69 84 TYR A CA 1
ATOM 622 C C . TYR A 1 84 ? 1.973 11.348 -12.105 1.00 69.69 84 TYR A C 1
ATOM 624 O O . TYR A 1 84 ? 0.974 10.642 -12.239 1.00 69.69 84 TYR A O 1
ATOM 632 N N . LEU A 1 85 ? 2.394 11.766 -10.908 1.00 70.62 85 LEU A N 1
ATOM 633 C CA . LEU A 1 85 ? 1.768 11.417 -9.637 1.00 70.62 85 LEU A CA 1
ATOM 634 C C . LEU A 1 85 ? 1.090 12.647 -9.030 1.00 70.62 85 LEU A C 1
ATOM 636 O O . LEU A 1 85 ? 1.738 13.604 -8.609 1.00 70.62 85 LEU A O 1
ATOM 640 N N . GLU A 1 86 ? -0.238 12.620 -8.946 1.00 61.88 86 GLU A N 1
ATOM 641 C CA . GLU A 1 86 ? -1.004 13.673 -8.285 1.00 61.88 86 GLU A CA 1
ATOM 642 C C . GLU A 1 86 ? -0.880 13.516 -6.765 1.00 61.88 86 GLU A C 1
ATOM 644 O O . GLU A 1 86 ? -1.497 12.628 -6.190 1.00 61.88 86 GLU A O 1
ATOM 649 N N . LYS A 1 87 ? -0.050 14.358 -6.124 1.00 55.59 87 LYS A N 1
ATOM 650 C CA . LYS A 1 87 ? 0.131 14.432 -4.657 1.00 55.59 87 LYS A CA 1
ATOM 651 C C . LYS A 1 87 ? 0.087 13.059 -3.971 1.00 55.59 87 LYS A C 1
ATOM 653 O O . LYS A 1 87 ? -0.649 12.861 -3.007 1.00 55.59 87 LYS A O 1
ATOM 658 N N . VAL A 1 88 ? 0.906 12.12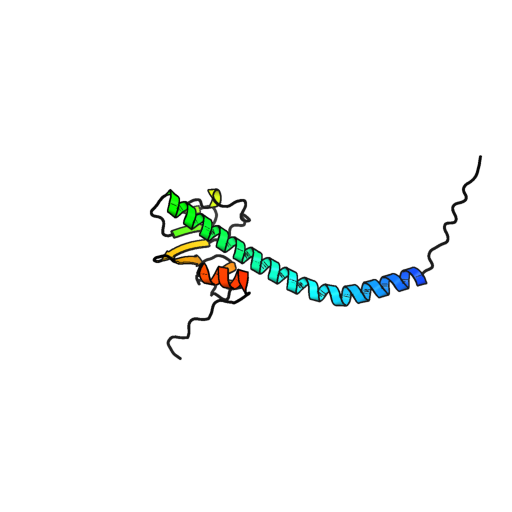7 -4.451 1.00 56.44 88 VAL A N 1
ATOM 659 C CA . VAL A 1 88 ? 1.346 11.024 -3.597 1.00 56.44 88 VAL A CA 1
ATOM 660 C C . VAL A 1 88 ? 1.984 11.676 -2.379 1.00 56.44 88 VAL A C 1
ATOM 662 O O . VAL A 1 88 ? 2.732 12.645 -2.549 1.00 56.44 88 VAL A O 1
ATOM 665 N N . ASP A 1 89 ? 1.591 11.251 -1.179 1.00 55.81 89 ASP A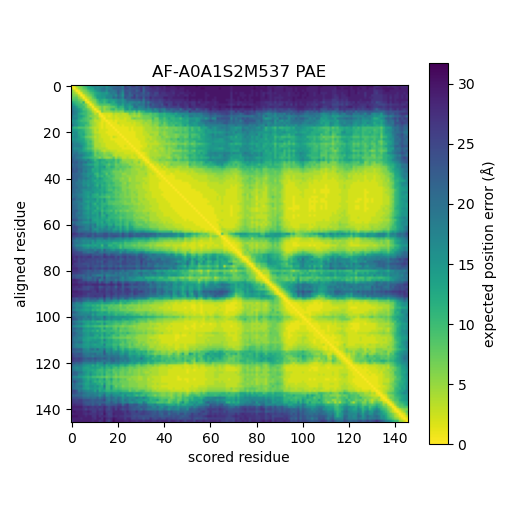 N 1
ATOM 666 C CA . ASP A 1 89 ? 2.057 11.855 0.062 1.00 55.81 89 ASP A CA 1
ATOM 667 C C . ASP A 1 89 ? 3.588 11.884 0.006 1.00 55.81 89 ASP A C 1
ATOM 669 O O . ASP A 1 89 ? 4.252 10.852 0.033 1.00 55.81 89 ASP A O 1
ATOM 673 N N . GLN A 1 90 ? 4.159 13.078 -0.190 1.00 50.97 90 GLN A N 1
ATOM 674 C CA . GLN A 1 90 ? 5.574 13.282 -0.531 1.00 50.97 90 GLN A CA 1
ATOM 675 C C . GLN A 1 90 ? 6.499 12.976 0.650 1.00 50.97 90 GLN A C 1
ATOM 677 O O . GLN A 1 90 ? 7.656 13.400 0.682 1.00 50.97 90 GLN A O 1
ATOM 682 N N . ASN A 1 91 ? 5.996 12.236 1.632 1.00 51.25 91 ASN A N 1
ATOM 683 C CA . ASN A 1 91 ? 6.730 11.635 2.717 1.00 51.25 91 ASN A CA 1
ATOM 684 C C . ASN A 1 91 ? 7.610 10.503 2.174 1.00 51.25 91 ASN A C 1
ATOM 686 O O . ASN A 1 91 ? 7.454 9.346 2.541 1.00 51.25 91 ASN A O 1
ATOM 690 N N . ASN A 1 92 ? 8.560 10.874 1.308 1.00 56.41 92 ASN A N 1
ATOM 691 C CA . ASN A 1 92 ? 9.956 10.465 1.375 1.00 56.41 92 ASN A CA 1
ATOM 692 C C . ASN A 1 92 ? 10.173 8.967 1.592 1.00 56.41 92 ASN A C 1
ATOM 694 O O . ASN A 1 92 ? 10.997 8.544 2.406 1.00 56.41 92 ASN A O 1
ATOM 698 N N . THR A 1 93 ? 9.368 8.160 0.918 1.00 70.94 93 THR A N 1
ATOM 699 C CA . THR A 1 93 ? 9.455 6.725 1.069 1.00 70.94 93 THR A CA 1
ATOM 700 C C . THR A 1 93 ? 10.275 6.221 -0.088 1.00 70.94 93 THR A C 1
ATOM 702 O O . THR A 1 93 ? 9.859 6.308 -1.238 1.00 70.94 93 THR A O 1
ATOM 705 N N . ASN A 1 94 ? 11.484 5.759 0.215 1.00 83.19 94 ASN A N 1
ATOM 706 C CA . ASN A 1 94 ? 12.393 5.289 -0.813 1.00 83.19 94 ASN A CA 1
ATOM 707 C C . ASN A 1 94 ? 11.757 4.096 -1.528 1.00 83.19 94 ASN A C 1
ATOM 709 O O . ASN A 1 94 ? 11.503 3.067 -0.906 1.00 83.19 94 ASN A O 1
ATOM 713 N N . TYR A 1 95 ? 11.512 4.219 -2.827 1.00 87.44 95 TYR A N 1
ATOM 714 C CA . TYR A 1 95 ? 10.950 3.134 -3.616 1.00 87.44 95 TYR A CA 1
ATOM 715 C C . TYR A 1 95 ? 11.707 2.958 -4.919 1.00 87.44 95 TYR A C 1
ATOM 717 O O . TYR A 1 95 ? 12.300 3.882 -5.480 1.00 87.44 95 TYR A O 1
ATOM 725 N N . THR A 1 96 ? 11.682 1.733 -5.422 1.00 89.75 96 THR A N 1
ATOM 726 C CA . THR A 1 96 ? 12.196 1.407 -6.743 1.00 89.75 96 THR A CA 1
ATOM 727 C C . THR A 1 96 ? 11.156 0.604 -7.496 1.00 89.75 96 THR A C 1
ATOM 729 O O . THR A 1 96 ? 10.772 -0.477 -7.058 1.00 89.75 96 THR A O 1
ATOM 732 N N . VAL A 1 97 ? 10.737 1.110 -8.652 1.00 91.06 97 VAL A N 1
ATOM 733 C CA . VAL A 1 97 ? 9.971 0.333 -9.626 1.00 91.06 97 VAL A CA 1
ATOM 734 C C . VAL A 1 97 ? 10.947 -0.298 -10.602 1.00 91.06 97 VAL A C 1
ATOM 736 O O . VAL A 1 97 ? 11.789 0.398 -11.170 1.00 91.06 97 VAL A O 1
ATOM 739 N N . THR A 1 98 ? 10.835 -1.605 -10.810 1.00 92.44 98 THR A N 1
ATOM 740 C CA . THR A 1 98 ? 11.626 -2.351 -11.794 1.00 92.44 98 THR A CA 1
ATOM 741 C C . THR A 1 98 ? 10.696 -3.040 -12.777 1.00 92.44 98 THR A C 1
ATOM 743 O O . THR A 1 98 ? 9.626 -3.519 -12.408 1.00 92.44 98 THR A O 1
ATOM 746 N N . ARG A 1 99 ? 11.104 -3.094 -14.044 1.00 92.56 99 ARG A N 1
ATOM 747 C CA . ARG A 1 99 ? 10.406 -3.836 -15.089 1.00 92.56 99 ARG A CA 1
ATOM 748 C C . A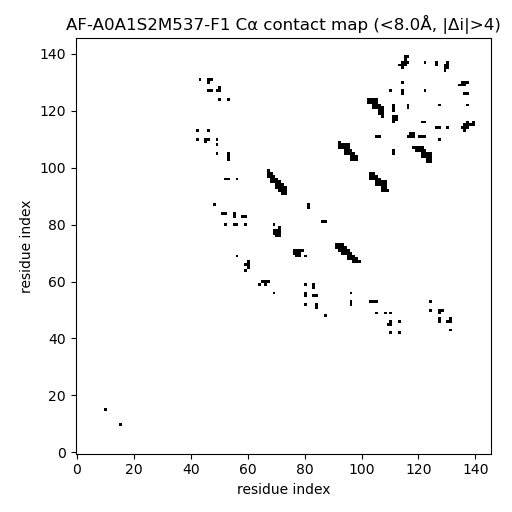RG A 1 99 ? 11.255 -5.006 -15.569 1.00 92.56 99 ARG A C 1
ATOM 750 O O . ARG A 1 99 ? 12.321 -4.788 -16.141 1.00 92.56 99 ARG A O 1
ATOM 757 N N . ASN A 1 100 ? 10.722 -6.218 -15.444 1.00 89.31 100 ASN A N 1
ATOM 758 C CA . ASN A 1 100 ? 11.317 -7.451 -15.955 1.00 89.31 100 ASN A CA 1
ATOM 759 C C . ASN A 1 100 ? 10.392 -8.055 -17.020 1.00 89.31 100 ASN A C 1
ATOM 761 O O . ASN A 1 100 ? 9.275 -8.474 -16.731 1.00 89.31 100 ASN A O 1
ATOM 765 N N . GLY A 1 101 ? 10.825 -8.081 -18.283 1.00 87.50 101 GLY A N 1
ATOM 766 C CA . GLY A 1 101 ? 9.978 -8.583 -19.372 1.00 87.50 101 GLY A CA 1
ATOM 767 C C . GLY A 1 101 ? 8.755 -7.691 -19.590 1.00 87.50 101 GLY A C 1
ATOM 768 O O . GLY A 1 101 ? 8.905 -6.602 -20.134 1.00 87.50 101 GLY A O 1
ATOM 769 N N . VAL A 1 102 ? 7.560 -8.136 -19.197 1.00 85.56 102 VAL A N 1
ATOM 770 C CA . VAL A 1 102 ? 6.308 -7.344 -19.210 1.00 85.56 102 VAL A CA 1
ATOM 771 C C . VAL A 1 102 ? 5.833 -6.951 -17.812 1.00 85.56 102 VAL A C 1
ATOM 773 O O . VAL A 1 102 ? 4.940 -6.116 -17.689 1.00 85.56 102 VAL A O 1
ATOM 776 N N . GLU A 1 103 ? 6.436 -7.529 -16.780 1.00 91.25 103 GLU A N 1
ATOM 777 C CA . GLU A 1 103 ? 6.007 -7.392 -15.400 1.00 91.25 103 GLU A CA 1
ATOM 778 C C . GLU A 1 103 ? 6.677 -6.191 -14.736 1.00 91.25 103 GLU A C 1
ATOM 780 O O . GLU A 1 103 ? 7.859 -5.915 -14.959 1.00 91.25 103 GLU A O 1
ATOM 785 N N . PHE A 1 104 ? 5.901 -5.473 -13.928 1.00 93.38 104 PHE A N 1
ATOM 786 C CA . PHE A 1 104 ? 6.379 -4.383 -13.090 1.00 93.38 104 PHE A CA 1
ATOM 787 C C . PHE A 1 104 ? 6.324 -4.819 -11.634 1.00 93.38 104 PHE A C 1
ATOM 789 O O . PHE A 1 104 ? 5.323 -5.384 -11.187 1.00 93.38 104 PHE A O 1
ATOM 796 N N . SER A 1 105 ? 7.386 -4.525 -10.898 1.00 93.00 105 SER A N 1
ATOM 797 C CA . SER A 1 105 ? 7.465 -4.740 -9.461 1.00 93.00 105 SER A CA 1
ATOM 798 C C . SER A 1 105 ? 7.931 -3.482 -8.744 1.00 93.00 105 SER A C 1
ATOM 800 O O . SER A 1 105 ? 8.621 -2.642 -9.324 1.00 93.00 105 SER A O 1
ATOM 802 N N . ILE A 1 106 ? 7.546 -3.351 -7.478 1.00 92.06 106 ILE A N 1
ATOM 803 C CA . ILE A 1 106 ? 7.978 -2.277 -6.585 1.00 92.06 106 ILE A CA 1
ATOM 804 C C . ILE A 1 106 ? 8.711 -2.868 -5.378 1.00 92.06 106 ILE A C 1
ATOM 806 O O . ILE A 1 106 ? 8.299 -3.892 -4.831 1.00 92.06 106 ILE A O 1
ATOM 810 N N . SER A 1 107 ? 9.806 -2.232 -4.970 1.00 91.12 107 SER A N 1
ATOM 811 C CA . SER A 1 107 ? 10.564 -2.532 -3.749 1.00 91.12 107 SER A CA 1
ATOM 812 C C . SER A 1 107 ? 10.803 -1.262 -2.929 1.00 91.12 107 SER A C 1
ATOM 814 O O . SER A 1 107 ? 10.649 -0.151 -3.443 1.00 91.12 107 SER A O 1
ATOM 816 N N . GLY A 1 108 ? 11.125 -1.412 -1.640 1.00 87.50 108 GLY A N 1
ATOM 817 C CA . GLY A 1 108 ? 11.343 -0.299 -0.697 1.00 87.50 108 GLY A CA 1
ATOM 818 C C . GLY A 1 108 ? 10.066 0.410 -0.213 1.00 87.50 108 GLY A C 1
ATOM 819 O O . GLY A 1 108 ? 10.069 1.038 0.842 1.00 87.50 108 GLY A O 1
ATOM 820 N N . HIS A 1 109 ? 8.948 0.246 -0.926 1.00 88.75 109 HIS A N 1
ATOM 821 C CA . HIS A 1 109 ? 7.648 0.804 -0.554 1.00 88.75 109 HIS A CA 1
ATOM 822 C C . HIS A 1 109 ? 6.948 -0.017 0.561 1.00 88.75 109 HIS A C 1
ATOM 824 O O . HIS A 1 109 ? 6.955 -1.249 0.496 1.00 88.75 109 HIS A O 1
ATOM 830 N N . PRO A 1 110 ? 6.248 0.607 1.533 1.00 88.88 110 PRO A N 1
ATOM 831 C CA . PRO A 1 110 ? 5.559 -0.058 2.643 1.00 88.88 110 PRO A CA 1
ATOM 832 C C . PRO A 1 110 ? 4.550 -1.119 2.204 1.00 88.88 110 PRO A C 1
ATOM 834 O O . PRO A 1 110 ? 4.350 -2.110 2.906 1.00 88.88 110 PRO A O 1
ATOM 837 N N . ALA A 1 111 ? 3.965 -0.950 1.014 1.00 89.19 111 ALA A N 1
ATOM 838 C CA . ALA A 1 111 ? 3.075 -1.933 0.393 1.00 89.19 111 ALA A CA 1
ATOM 839 C C . ALA A 1 111 ? 3.692 -3.342 0.325 1.00 89.19 111 ALA A C 1
ATOM 841 O O . ALA A 1 111 ? 2.965 -4.317 0.492 1.00 89.19 111 ALA A O 1
ATOM 842 N N . VAL A 1 112 ? 5.019 -3.453 0.156 1.00 88.44 112 VAL A N 1
ATOM 843 C CA . VAL A 1 112 ? 5.744 -4.734 0.116 1.00 88.44 112 VAL A CA 1
ATOM 844 C C . VAL A 1 112 ? 5.465 -5.552 1.377 1.00 88.44 112 VAL A C 1
ATOM 846 O O . VAL A 1 112 ? 5.030 -6.697 1.293 1.00 88.44 112 VAL A O 1
ATOM 849 N N . GLN A 1 113 ? 5.640 -4.945 2.552 1.00 87.81 113 GLN A N 1
ATOM 850 C CA . GLN A 1 113 ? 5.419 -5.615 3.834 1.00 87.81 113 GLN A CA 1
ATOM 851 C C . GLN A 1 113 ? 3.930 -5.860 4.100 1.00 87.81 113 GLN A C 1
ATOM 853 O O . GLN A 1 113 ? 3.558 -6.894 4.656 1.00 87.81 113 GLN A O 1
ATOM 858 N N . LYS A 1 114 ? 3.054 -4.933 3.683 1.00 87.25 114 LYS A N 1
ATOM 859 C CA . LYS A 1 114 ? 1.601 -5.054 3.901 1.00 87.25 114 LYS A CA 1
ATOM 860 C C . LYS A 1 114 ? 0.994 -6.248 3.184 1.00 87.25 114 LYS A C 1
ATOM 862 O O . LYS A 1 114 ? 0.132 -6.922 3.751 1.00 87.25 114 LYS A O 1
ATOM 867 N N . ILE A 1 115 ? 1.495 -6.561 1.994 1.00 84.81 115 ILE A N 1
ATOM 868 C CA . ILE A 1 115 ? 1.054 -7.745 1.266 1.00 84.81 115 ILE A CA 1
ATOM 869 C C . ILE A 1 115 ? 1.845 -9.007 1.635 1.00 84.81 115 ILE A C 1
ATOM 871 O O . ILE A 1 115 ? 1.596 -10.039 1.041 1.00 84.81 115 ILE A O 1
ATOM 875 N N . GLY A 1 116 ? 2.743 -8.981 2.626 1.00 80.62 116 GLY A N 1
ATOM 876 C CA . GLY A 1 116 ? 3.463 -10.174 3.100 1.00 80.62 116 GLY A CA 1
ATOM 877 C C . GLY A 1 116 ? 4.819 -10.439 2.437 1.00 80.62 116 GLY A C 1
ATOM 878 O O . GLY A 1 116 ? 5.379 -11.513 2.626 1.00 80.62 116 GLY A O 1
ATOM 879 N N . GLY A 1 117 ? 5.364 -9.482 1.685 1.00 80.12 117 GLY A N 1
ATOM 880 C CA . GLY A 1 117 ? 6.754 -9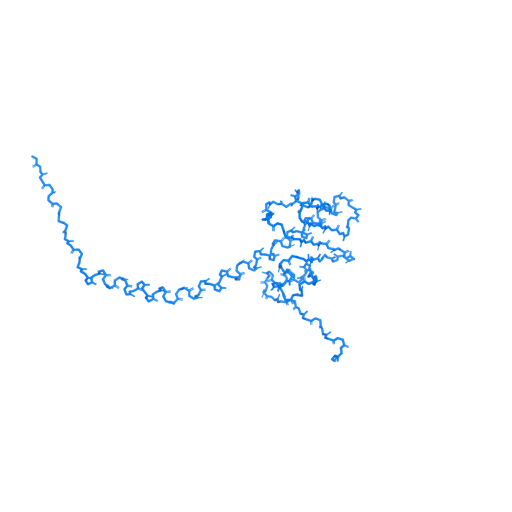.515 1.231 1.00 80.12 117 GLY A CA 1
ATOM 881 C C . GLY A 1 117 ? 7.754 -9.185 2.349 1.00 80.12 117 GLY A C 1
ATOM 882 O O . GLY A 1 117 ? 7.399 -8.656 3.403 1.00 80.12 117 GLY A O 1
ATOM 883 N N . THR A 1 118 ? 9.032 -9.479 2.108 1.00 74.81 118 THR A N 1
ATOM 884 C CA . THR A 1 118 ? 10.146 -9.107 2.997 1.00 74.81 118 THR A CA 1
ATOM 885 C C . THR A 1 118 ? 10.512 -7.625 2.845 1.00 74.81 118 THR A C 1
ATOM 887 O O . THR A 1 118 ? 10.218 -7.020 1.820 1.00 74.81 118 THR A O 1
ATOM 890 N N . VAL A 1 119 ? 11.171 -7.022 3.845 1.00 67.69 119 VAL A N 1
ATOM 891 C CA . VAL A 1 119 ? 11.574 -5.593 3.824 1.00 67.69 119 VAL A CA 1
ATOM 892 C C . VAL A 1 119 ? 12.431 -5.252 2.596 1.00 67.69 119 VAL A C 1
ATOM 894 O O . VAL A 1 119 ? 12.208 -4.224 1.961 1.00 67.69 119 VAL A O 1
ATOM 897 N N . ASP A 1 120 ? 13.342 -6.153 2.224 1.00 75.25 120 ASP A N 1
ATOM 898 C CA . ASP A 1 120 ? 14.201 -6.031 1.036 1.00 75.25 120 ASP A CA 1
ATOM 899 C C . ASP A 1 120 ? 13.581 -6.664 -0.224 1.00 75.25 120 ASP A C 1
ATOM 901 O O . ASP A 1 120 ? 14.199 -6.721 -1.289 1.00 75.25 120 ASP A O 1
ATOM 905 N N . GLY A 1 121 ? 12.356 -7.175 -0.103 1.00 84.69 121 GLY A N 1
ATOM 906 C CA . GLY A 1 121 ? 11.634 -7.854 -1.162 1.00 84.69 121 GLY A CA 1
ATOM 907 C C . GLY A 1 121 ? 11.064 -6.900 -2.206 1.00 84.69 121 GLY A C 1
ATOM 908 O O . GLY A 1 121 ? 11.015 -5.677 -2.049 1.00 84.69 121 GLY A O 1
ATOM 909 N N . SER A 1 122 ? 10.583 -7.492 -3.294 1.00 88.75 122 SER A N 1
ATOM 910 C CA . SER A 1 122 ? 9.760 -6.795 -4.277 1.00 88.75 122 SER A CA 1
ATOM 911 C C . SER A 1 122 ? 8.411 -7.480 -4.407 1.00 88.75 122 SER A C 1
ATOM 913 O O . SER A 1 122 ? 8.278 -8.683 -4.152 1.00 88.75 122 SER A O 1
ATOM 915 N N . VAL A 1 123 ? 7.415 -6.696 -4.792 1.00 91.38 123 VAL A N 1
ATOM 916 C CA . VAL A 1 123 ? 6.064 -7.176 -5.060 1.00 91.38 123 VAL A CA 1
ATOM 917 C C . VAL A 1 123 ? 5.638 -6.758 -6.447 1.00 91.38 123 VAL A C 1
ATOM 919 O O . VAL A 1 123 ? 5.932 -5.645 -6.885 1.00 91.38 123 VAL A O 1
ATOM 922 N N . THR A 1 124 ? 4.991 -7.668 -7.158 1.00 92.50 124 THR A N 1
ATOM 923 C CA . THR A 1 124 ? 4.543 -7.446 -8.527 1.00 92.50 124 THR A CA 1
ATOM 924 C C . THR A 1 124 ? 3.240 -6.657 -8.534 1.00 92.50 124 THR A C 1
ATOM 926 O O . THR A 1 124 ? 2.457 -6.662 -7.582 1.00 92.50 124 THR A O 1
ATOM 929 N N . GLU A 1 125 ? 2.969 -5.984 -9.645 1.00 92.56 125 GLU A N 1
ATOM 930 C CA . GLU A 1 125 ? 1.689 -5.315 -9.859 1.00 92.56 125 GLU A CA 1
ATOM 931 C C . GLU A 1 125 ? 0.502 -6.282 -9.729 1.00 92.56 125 GLU A C 1
ATOM 933 O O . GLU A 1 125 ? -0.557 -5.905 -9.226 1.00 92.56 125 GLU A O 1
ATOM 938 N N . LYS A 1 126 ? 0.671 -7.540 -10.157 1.00 90.69 126 LYS A N 1
ATOM 939 C CA . LYS A 1 126 ? -0.361 -8.568 -10.013 1.00 90.69 126 LYS A CA 1
ATOM 940 C C . LYS A 1 126 ? -0.666 -8.826 -8.538 1.00 90.69 126 LYS A C 1
ATOM 942 O O . LYS A 1 126 ? -1.830 -8.796 -8.159 1.00 90.69 126 LYS A O 1
ATOM 947 N N . GLU A 1 127 ? 0.360 -9.016 -7.712 1.00 90.31 127 GLU A N 1
ATOM 948 C CA . GLU A 1 127 ? 0.205 -9.248 -6.269 1.00 90.31 127 GLU A CA 1
ATOM 949 C C . GLU A 1 127 ? -0.463 -8.059 -5.563 1.00 90.31 127 GLU A C 1
ATOM 951 O O . GLU A 1 127 ? -1.344 -8.243 -4.724 1.00 90.31 127 GLU A O 1
ATOM 956 N N . LEU A 1 128 ? -0.103 -6.828 -5.941 1.00 90.81 128 LEU A N 1
ATOM 957 C CA . LEU A 1 128 ? -0.744 -5.617 -5.420 1.00 90.81 128 LEU A CA 1
ATOM 958 C C . LEU A 1 128 ? -2.227 -5.538 -5.812 1.00 90.81 128 LEU A C 1
ATOM 960 O O . LEU A 1 128 ? -3.074 -5.219 -4.977 1.00 90.81 128 LEU A O 1
ATOM 964 N N . ASN A 1 129 ? -2.556 -5.859 -7.065 1.00 91.75 129 ASN A N 1
ATOM 965 C CA . ASN A 1 129 ? -3.937 -5.889 -7.543 1.00 91.75 129 ASN A CA 1
ATOM 966 C C . ASN A 1 129 ? -4.760 -7.000 -6.870 1.00 91.75 129 ASN A C 1
ATOM 968 O O . ASN A 1 129 ? -5.922 -6.773 -6.527 1.00 91.75 129 ASN A O 1
ATOM 972 N N . ASP A 1 130 ? -4.168 -8.173 -6.640 1.00 90.38 130 ASP A N 1
ATOM 973 C CA . ASP A 1 130 ? -4.810 -9.286 -5.936 1.00 90.38 130 ASP A CA 1
ATOM 974 C C . ASP A 1 130 ? -5.114 -8.906 -4.471 1.00 90.38 130 ASP A C 1
ATOM 976 O O . ASP A 1 130 ? -6.219 -9.157 -3.977 1.00 90.38 130 ASP A O 1
ATOM 980 N N . PHE A 1 131 ? -4.198 -8.201 -3.796 1.00 89.50 131 PHE A N 1
ATOM 981 C CA . PHE A 1 131 ? -4.442 -7.661 -2.455 1.00 89.50 131 PHE A CA 1
ATOM 982 C C . PHE A 1 131 ? -5.525 -6.574 -2.448 1.00 89.50 131 PHE A C 1
ATOM 984 O O . PHE A 1 131 ? -6.410 -6.584 -1.591 1.00 89.50 131 PHE A O 1
ATOM 991 N N . ALA A 1 132 ? -5.498 -5.639 -3.401 1.00 88.56 132 ALA A N 1
ATOM 992 C CA . ALA A 1 132 ? -6.476 -4.553 -3.467 1.00 88.56 132 ALA A CA 1
ATOM 993 C C . ALA A 1 132 ? -7.917 -5.069 -3.650 1.00 88.56 132 ALA A C 1
ATOM 995 O O . ALA A 1 132 ? -8.857 -4.505 -3.080 1.00 88.56 132 ALA A O 1
ATOM 996 N N . ARG A 1 133 ? -8.084 -6.154 -4.419 1.00 87.06 133 ARG A N 1
ATOM 997 C CA . ARG A 1 133 ? -9.383 -6.773 -4.718 1.00 87.06 133 ARG A CA 1
ATOM 998 C C . ARG A 1 133 ? -9.861 -7.695 -3.602 1.00 87.06 133 ARG A C 1
ATOM 1000 O O . ARG A 1 133 ? -10.954 -7.499 -3.077 1.00 87.06 133 ARG A O 1
ATOM 1007 N N . ASP A 1 134 ? -9.026 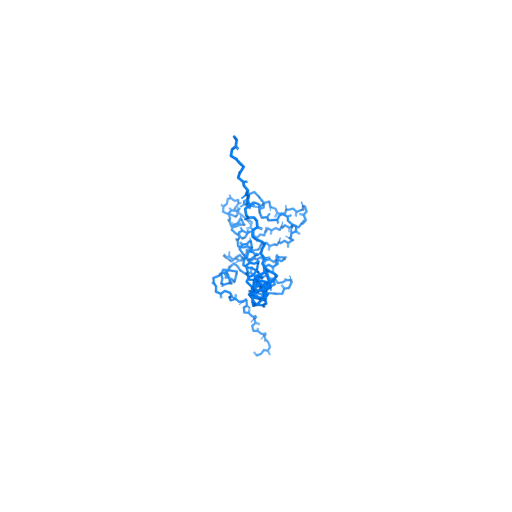-8.659 -3.224 1.00 83.50 134 ASP A N 1
ATOM 1008 C CA . ASP A 1 134 ? -9.443 -9.798 -2.402 1.00 83.50 134 ASP A CA 1
ATOM 1009 C C . ASP A 1 134 ? -8.803 -9.791 -1.003 1.00 83.50 134 ASP A C 1
ATOM 1011 O O . ASP A 1 134 ? -9.130 -10.630 -0.166 1.00 83.50 134 ASP A O 1
ATOM 1015 N N . GLY A 1 135 ? -7.869 -8.872 -0.729 1.00 79.00 135 GLY A N 1
ATOM 1016 C CA . GLY A 1 135 ? -7.060 -8.877 0.495 1.00 79.00 135 GLY A CA 1
ATOM 1017 C C . GLY A 1 135 ? -6.070 -10.044 0.569 1.00 79.00 135 GLY A C 1
ATOM 1018 O O . GLY A 1 135 ? -5.542 -10.330 1.645 1.00 79.00 135 GLY A O 1
ATOM 1019 N N . LYS A 1 136 ? -5.838 -10.743 -0.550 1.00 75.06 136 LYS A N 1
ATOM 1020 C CA . LYS A 1 136 ? -4.900 -11.865 -0.635 1.00 75.06 136 LYS A CA 1
ATOM 1021 C C . LYS A 1 136 ? -3.474 -11.350 -0.493 1.00 75.06 136 LYS A C 1
ATOM 1023 O O . LYS A 1 136 ? -3.059 -10.452 -1.219 1.00 75.06 136 LYS A O 1
ATOM 1028 N N . LYS A 1 137 ? -2.742 -11.912 0.465 1.00 76.06 137 LYS A N 1
ATOM 1029 C CA . LYS A 1 137 ? -1.314 -11.643 0.651 1.00 76.06 137 LYS A CA 1
ATOM 1030 C C . LYS A 1 137 ? -0.504 -12.416 -0.391 1.00 76.06 137 LYS A C 1
ATOM 1032 O O . LYS A 1 137 ? -0.974 -13.433 -0.897 1.00 76.06 137 LYS A O 1
ATOM 1037 N N . LYS A 1 138 ? 0.697 -11.924 -0.683 1.00 70.94 138 LYS A N 1
ATOM 1038 C CA . LYS A 1 138 ? 1.731 -12.608 -1.448 1.00 70.94 138 LYS A CA 1
ATOM 1039 C C . LYS A 1 138 ? 1.920 -14.013 -0.886 1.00 70.94 138 LYS A C 1
ATOM 1041 O O . LYS A 1 138 ? 2.069 -14.193 0.324 1.00 70.94 138 LYS A O 1
ATOM 1046 N N . GLU A 1 139 ? 1.873 -14.986 -1.780 1.00 64.50 139 GLU A N 1
ATOM 1047 C CA . GLU A 1 139 ? 2.172 -16.372 -1.461 1.00 64.50 139 GLU A CA 1
ATOM 1048 C C . GLU A 1 139 ? 3.681 -16.456 -1.213 1.00 64.50 139 GLU A C 1
ATOM 1050 O O . GLU A 1 139 ? 4.476 -15.940 -2.001 1.00 64.50 139 GLU A O 1
ATOM 1055 N N . SER A 1 140 ? 4.084 -16.997 -0.064 1.00 58.56 140 SER A N 1
ATOM 1056 C CA . SER A 1 140 ? 5.494 -17.284 0.193 1.00 58.56 140 SER A CA 1
ATOM 1057 C C . SER A 1 140 ? 5.964 -18.258 -0.879 1.00 58.56 140 SER A C 1
ATOM 1059 O O . SER A 1 140 ? 5.353 -19.321 -1.006 1.00 58.56 140 SER A O 1
ATOM 1061 N N . ASP A 1 141 ? 7.004 -17.894 -1.640 1.00 58.72 141 ASP A N 1
ATOM 1062 C CA . ASP A 1 141 ? 7.652 -18.840 -2.551 1.00 58.72 141 ASP A CA 1
ATOM 1063 C C . ASP A 1 141 ? 7.908 -20.138 -1.768 1.00 58.72 141 ASP A C 1
ATOM 1065 O O . ASP A 1 141 ? 8.427 -20.056 -0.645 1.00 58.72 141 ASP A O 1
ATOM 1069 N N . PRO A 1 142 ? 7.498 -21.310 -2.288 1.00 51.16 142 PRO A N 1
ATOM 1070 C CA . PRO A 1 142 ? 7.811 -22.573 -1.642 1.00 51.16 142 PRO A CA 1
ATOM 1071 C C . PRO A 1 142 ? 9.324 -22.628 -1.450 1.00 51.16 142 PRO A C 1
ATOM 1073 O O . PRO A 1 142 ? 10.080 -22.329 -2.380 1.00 51.16 142 PRO A O 1
ATOM 1076 N N . ASP A 1 143 ? 9.750 -22.932 -0.222 1.00 54.91 143 ASP A N 1
ATOM 1077 C CA . ASP A 1 143 ? 11.164 -23.104 0.085 1.00 54.91 143 ASP A CA 1
ATOM 1078 C C . ASP A 1 143 ? 11.724 -24.098 -0.943 1.00 54.91 143 ASP A C 1
ATOM 1080 O O . ASP A 1 143 ? 11.165 -25.186 -1.093 1.00 54.91 143 ASP A O 1
ATOM 1084 N N . PRO A 1 144 ? 12.788 -23.755 -1.690 1.00 58.19 144 PRO A N 1
ATOM 1085 C CA . PRO A 1 144 ? 13.388 -24.681 -2.645 1.00 58.19 144 PRO A CA 1
ATOM 1086 C C . PRO A 1 144 ? 13.913 -25.976 -1.993 1.00 58.19 144 PRO A C 1
ATOM 1088 O O . PRO A 1 144 ? 14.425 -26.834 -2.710 1.00 58.19 144 PRO A O 1
ATOM 1091 N N . ASN A 1 145 ? 13.817 -26.109 -0.664 1.00 61.34 145 ASN A N 1
ATOM 1092 C CA . ASN A 1 145 ? 14.249 -27.262 0.116 1.00 61.34 145 ASN A CA 1
ATOM 1093 C C . ASN A 1 145 ? 13.118 -28.081 0.778 1.00 61.34 145 ASN A C 1
ATOM 1095 O O . ASN A 1 145 ? 13.449 -28.895 1.643 1.00 61.34 145 ASN A O 1
ATOM 1099 N N . ASP A 1 146 ? 11.843 -27.896 0.413 1.00 49.00 146 ASP A N 1
ATOM 1100 C CA . ASP A 1 146 ? 10.724 -28.763 0.862 1.00 49.00 146 ASP A CA 1
ATOM 1101 C C . ASP A 1 146 ? 10.306 -29.783 -0.221 1.00 49.00 146 ASP A C 1
ATOM 1103 O O . ASP A 1 146 ? 10.128 -29.379 -1.397 1.00 49.00 146 ASP A O 1
#

Solvent-accessible surface area (backbone atoms only — not comparable to full-atom values): 8574 Å² total; per-residue (Å²): 135,86,81,81,79,77,82,77,76,74,80,51,71,64,62,57,47,55,51,54,52,54,51,49,58,52,48,66,60,48,57,71,57,49,56,64,51,50,54,54,51,52,54,45,49,45,32,52,50,53,51,51,54,51,51,24,52,50,50,49,30,71,76,69,66,75,70,48,64,38,36,42,43,77,93,53,57,51,64,72,50,65,84,64,43,85,80,61,78,80,73,67,63,39,28,35,41,38,50,59,97,90,47,45,29,39,24,57,41,71,39,25,50,74,34,61,40,49,80,91,30,65,38,40,56,66,49,46,50,43,25,69,74,72,65,45,55,53,76,77,75,76,60,96,86,116